Protein AF-A0A392PJT6-F1 (afdb_monomer)

InterPro domains:
  IPR001932 PPM-type phosphatase-like domain [PF00481] (13-109)
  IPR001932 PPM-type phosphatase-like domain [PS51746] (1-109)
  IPR015655 Protein phosphatase 2C [PTHR13832] (12-108)
  IPR036457 PPM-type phosphatase-like domain superfamily [G3DSA:3.60.40.10] (1-109)
  IPR036457 PPM-type phosphatase-like domain superfamily [SSF81606] (6-108)

Radius of gyration: 19.57 Å; Cα contacts (8 Å, |Δi|>4): 166; chains: 1; bounding box: 49×31×50 Å

Solvent-accessible surface area (backbone atoms only — not comparable to full-atom values): 6680 Å² total; per-residue (Å²): 112,65,72,61,39,45,76,76,40,47,71,67,32,63,40,62,45,64,47,73,48,76,48,78,56,94,92,45,78,48,71,48,71,34,10,67,57,75,49,69,45,80,43,71,68,87,66,95,59,102,61,101,71,78,62,73,42,80,41,75,71,50,72,57,29,23,55,88,31,65,68,52,35,50,51,54,48,69,76,37,78,92,42,91,55,54,61,32,95,79,13,46,66,56,75,35,48,53,75,38,59,50,63,37,38,88,78,61,129

Secondary structure (DSSP, 8-state):
-HHHHHHH-HHHHH-EE-EEEEEEETTEEEEEEESS---EEEEE---SSS-S---EEEEE-S---BTTSHHHHHHHHHT-TT-TTSEETTEETTTBSBS--EE-GGG--

Sequence (109 aa):
MVEQEMEERPDLVSIGSCVLLVLLHGNDLCTLNLGDSRAVLATCSTSNGINGNERLKAIQLTDSHTVDNEDERTQLLASHPDDPKTIVSGRVKGKLKVTRAFGVGYLKK

pLDDT: mean 89.96, std 12.4, range [54.34, 98.44]

Nearest PDB structures (foldseek):
  2it9-assembly2_D  TM=2.055E-01  e=3.709E+00  Prochlorococcus marinus str. NATL2A
  6yfj-assembly1_AA  TM=2.226E-01  e=7.204E+00  Leviviridae sp.

Organism: NCBI:txid97028

Structure (mmCIF, N/CA/C/O backbone):
data_AF-A0A392PJT6-F1
#
_entry.id   AF-A0A392PJT6-F1
#
loop_
_atom_site.group_PDB
_atom_site.id
_atom_site.type_symbol
_atom_site.label_atom_id
_atom_site.label_alt_id
_atom_site.label_comp_id
_atom_site.label_asym_id
_atom_site.label_entity_id
_atom_site.label_seq_id
_atom_site.pdbx_PDB_ins_code
_atom_site.Cartn_x
_atom_site.Cartn_y
_atom_site.Cartn_z
_atom_site.occupancy
_atom_site.B_iso_or_equiv
_atom_site.auth_seq_id
_atom_site.auth_comp_id
_atom_site.auth_asym_id
_atom_site.auth_atom_id
_atom_site.pdbx_PDB_model_num
ATOM 1 N N . MET A 1 1 ? -15.791 -15.924 11.470 1.00 58.06 1 MET A N 1
ATOM 2 C CA . MET A 1 1 ? -14.572 -16.613 10.987 1.00 58.06 1 MET A CA 1
ATOM 3 C C . MET A 1 1 ? -13.310 -15.980 11.562 1.00 58.06 1 MET A C 1
ATOM 5 O O . MET A 1 1 ? -12.603 -16.687 12.252 1.00 58.06 1 MET A O 1
ATOM 9 N N . VAL A 1 2 ? -13.046 -14.674 11.382 1.00 62.53 2 VAL A N 1
ATOM 10 C CA . VAL A 1 2 ? -11.889 -14.023 12.045 1.00 62.53 2 VAL A CA 1
ATOM 11 C C . VAL A 1 2 ? -12.078 -13.929 13.565 1.00 62.53 2 VAL A C 1
ATOM 13 O O . VAL A 1 2 ? -11.174 -14.307 14.289 1.00 62.53 2 VAL A O 1
ATOM 16 N N . GLU A 1 3 ? -13.255 -13.517 14.052 1.00 65.44 3 GLU A N 1
ATOM 17 C CA . GLU A 1 3 ? -13.510 -13.357 15.499 1.00 65.44 3 GLU A CA 1
ATOM 18 C C . GLU A 1 3 ? -13.380 -14.666 16.301 1.00 65.44 3 GLU A C 1
ATOM 20 O O . GLU A 1 3 ? -12.792 -14.660 17.374 1.00 65.44 3 GLU A O 1
ATOM 25 N N . GLN A 1 4 ? -13.839 -15.800 15.757 1.00 63.25 4 GLN A N 1
ATOM 26 C CA . GLN A 1 4 ? -13.645 -17.121 16.381 1.00 63.25 4 GLN A CA 1
ATOM 27 C C . GLN A 1 4 ? -12.160 -17.512 16.443 1.00 63.25 4 GLN A C 1
ATOM 29 O O . GLN A 1 4 ? -11.670 -17.938 17.484 1.00 63.25 4 GLN A O 1
ATOM 34 N N . GLU A 1 5 ? -11.407 -17.290 15.362 1.00 67.38 5 GLU A N 1
ATOM 35 C CA . GLU A 1 5 ? -9.965 -17.573 15.338 1.00 67.38 5 GLU A CA 1
ATOM 36 C C . GLU A 1 5 ? -9.163 -16.629 16.256 1.00 67.38 5 GLU A C 1
ATOM 38 O O . GLU A 1 5 ? -8.036 -16.957 16.618 1.00 67.38 5 GLU A O 1
ATOM 43 N N . MET A 1 6 ? -9.709 -15.471 16.660 1.00 73.19 6 MET A N 1
ATOM 44 C CA . MET A 1 6 ? -9.049 -14.575 17.625 1.00 73.19 6 MET A CA 1
ATOM 45 C C . MET A 1 6 ? -9.015 -15.162 19.034 1.0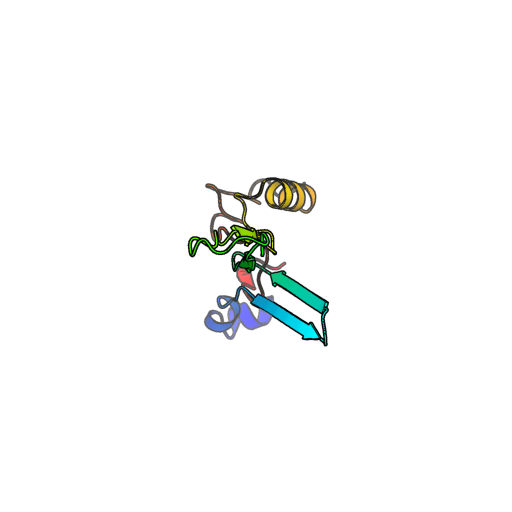0 73.19 6 MET A C 1
ATOM 47 O O . MET A 1 6 ? -8.049 -14.919 19.755 1.00 73.19 6 MET A O 1
ATOM 51 N N . GLU A 1 7 ? -10.040 -15.922 19.420 1.00 78.06 7 GLU A N 1
ATOM 52 C CA . GLU A 1 7 ? -10.080 -16.619 20.709 1.00 78.06 7 GLU A CA 1
ATOM 53 C C . GLU A 1 7 ? -9.271 -17.918 20.662 1.00 78.06 7 GLU A C 1
ATOM 55 O O . GLU A 1 7 ? -8.544 -18.228 21.604 1.00 78.06 7 GLU A O 1
ATOM 60 N N . GLU A 1 8 ? -9.345 -18.653 19.549 1.00 81.81 8 GLU A N 1
ATOM 61 C CA . GLU A 1 8 ? -8.699 -19.963 19.426 1.00 81.81 8 GLU A CA 1
ATOM 62 C C . GLU A 1 8 ? -7.199 -19.873 19.101 1.00 81.81 8 GLU A C 1
ATOM 64 O O . GLU A 1 8 ? -6.408 -20.668 19.614 1.00 81.81 8 GLU A O 1
ATOM 69 N N . ARG A 1 9 ? -6.784 -18.930 18.239 1.00 83.56 9 ARG A N 1
ATOM 70 C CA . ARG A 1 9 ? -5.398 -18.787 17.749 1.00 83.56 9 ARG A CA 1
ATOM 71 C C . ARG A 1 9 ? -5.010 -17.313 17.517 1.00 83.56 9 ARG A C 1
ATOM 73 O O . ARG A 1 9 ? -4.758 -16.905 16.376 1.00 83.56 9 ARG A O 1
ATOM 80 N N . PRO A 1 10 ? -4.875 -16.507 18.588 1.00 82.75 10 PRO A N 1
ATOM 81 C CA . PRO A 1 10 ? -4.597 -15.067 18.495 1.00 82.75 10 PRO A CA 1
ATOM 82 C C . PRO A 1 10 ? -3.293 -14.735 17.755 1.00 82.75 10 PRO A C 1
ATOM 84 O O . PRO A 1 10 ? -3.200 -13.700 17.083 1.00 82.75 10 PRO A O 1
ATOM 87 N N . ASP A 1 11 ? -2.303 -15.625 17.830 1.00 86.25 11 ASP A N 1
ATOM 88 C CA . ASP A 1 11 ? -1.022 -15.470 17.139 1.00 86.25 11 ASP A CA 1
ATOM 89 C C . ASP A 1 11 ? -1.213 -15.416 15.622 1.00 86.25 11 ASP A C 1
ATOM 91 O O . ASP A 1 11 ? -0.650 -14.555 14.950 1.00 86.25 11 ASP A O 1
ATOM 95 N N . LEU A 1 12 ? -2.070 -16.283 15.076 1.00 83.12 12 LEU A N 1
ATOM 96 C CA . LEU A 1 12 ? -2.322 -16.338 13.638 1.00 83.12 12 LEU A CA 1
ATOM 97 C C . LEU A 1 12 ? -3.099 -15.123 13.144 1.00 83.12 12 LEU A C 1
ATOM 99 O O . LEU A 1 12 ? -2.786 -14.585 12.083 1.00 83.12 12 LEU A O 1
ATOM 103 N N . VAL A 1 13 ? -4.073 -14.649 13.920 1.00 84.75 13 VAL A N 1
ATOM 104 C CA . VAL A 1 13 ? -4.872 -13.475 13.539 1.00 84.75 13 VAL A CA 1
ATOM 105 C C . VAL A 1 13 ? -4.054 -12.177 13.602 1.00 84.75 13 VAL A C 1
ATOM 107 O O . VAL A 1 13 ? -4.365 -11.197 12.917 1.00 84.75 13 VAL A O 1
ATOM 110 N N . SER A 1 14 ? -2.970 -12.176 14.377 1.00 86.88 14 SER A N 1
ATOM 111 C CA . SER A 1 14 ? -2.044 -11.047 14.494 1.00 86.88 14 SER A CA 1
ATOM 112 C C . SER A 1 14 ? -1.055 -10.943 13.331 1.00 86.88 14 SER A C 1
ATOM 114 O O . SER A 1 14 ? -0.520 -9.860 13.081 1.00 86.88 14 SER A O 1
ATOM 116 N N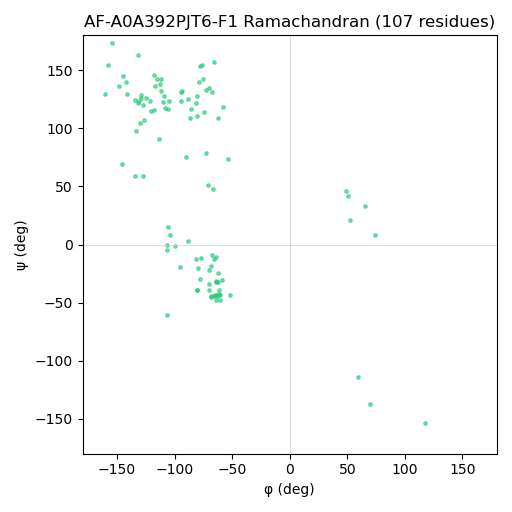 . ILE A 1 15 ? -0.829 -12.035 12.595 1.00 92.38 15 ILE A N 1
ATOM 117 C CA . ILE A 1 15 ? 0.100 -12.064 11.464 1.00 92.38 15 ILE A CA 1
ATOM 118 C C . ILE A 1 15 ? -0.523 -11.370 10.255 1.00 92.38 15 ILE A C 1
ATOM 120 O O . ILE A 1 15 ? -1.712 -11.501 9.963 1.00 92.38 15 ILE A O 1
ATOM 124 N N . GLY A 1 16 ? 0.307 -10.652 9.508 1.00 94.62 16 GLY A N 1
ATOM 125 C CA . GLY A 1 16 ? -0.051 -10.149 8.195 1.00 94.62 16 GLY A CA 1
ATOM 126 C C . GLY A 1 16 ? 1.158 -9.926 7.314 1.00 94.62 16 GLY A C 1
ATOM 127 O O . GLY A 1 16 ? 2.300 -10.078 7.744 1.00 94.62 16 GLY A O 1
ATOM 128 N N . SER A 1 17 ? 0.886 -9.598 6.058 1.00 96.50 17 SER A N 1
ATOM 129 C CA . SER A 1 17 ? 1.920 -9.472 5.041 1.00 96.50 17 SER A CA 1
ATOM 130 C C . SER A 1 17 ? 1.551 -8.414 4.008 1.00 96.50 17 SER A C 1
ATOM 132 O O . SER A 1 17 ? 0.406 -8.351 3.541 1.00 96.50 17 SER A O 1
ATOM 134 N N . CYS A 1 18 ? 2.545 -7.597 3.662 1.00 97.75 18 CYS A N 1
ATOM 135 C CA . CYS A 1 18 ? 2.543 -6.798 2.445 1.00 97.75 18 CYS A CA 1
ATOM 136 C C . CYS A 1 18 ? 2.932 -7.701 1.274 1.00 97.75 18 CYS A C 1
ATOM 138 O O . CYS A 1 18 ? 3.825 -8.538 1.400 1.00 97.75 18 CYS A O 1
ATOM 140 N N . VAL A 1 19 ? 2.278 -7.522 0.133 1.00 98.06 19 VAL A N 1
ATOM 141 C CA . VAL A 1 19 ? 2.489 -8.361 -1.043 1.00 98.06 19 VAL A CA 1
ATOM 142 C C . VAL A 1 19 ? 2.733 -7.480 -2.257 1.00 98.06 19 VAL A C 1
ATOM 144 O O . VAL A 1 19 ? 1.928 -6.612 -2.582 1.00 98.06 19 VAL A O 1
ATOM 147 N N . LEU A 1 20 ? 3.842 -7.742 -2.940 1.00 98.31 20 LEU A N 1
ATOM 148 C CA . LEU A 1 20 ? 4.198 -7.133 -4.213 1.00 98.31 20 LEU A CA 1
ATOM 149 C C . LEU A 1 20 ? 4.366 -8.245 -5.246 1.00 98.31 20 LEU A C 1
ATOM 151 O O . LEU A 1 20 ? 5.173 -9.152 -5.049 1.00 98.31 20 LEU A O 1
ATOM 155 N N . LEU A 1 21 ? 3.623 -8.162 -6.346 1.00 98.00 21 LEU A N 1
ATOM 156 C CA . LEU A 1 21 ? 3.781 -9.039 -7.500 1.00 98.00 21 LEU A CA 1
ATOM 157 C C . LEU A 1 21 ? 4.240 -8.236 -8.709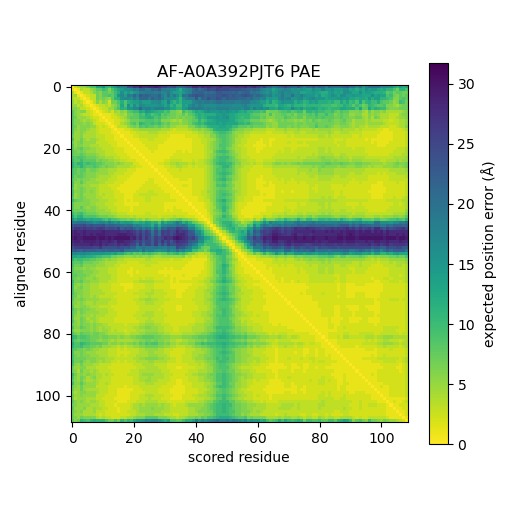 1.00 98.00 21 LEU A C 1
ATOM 159 O O . LEU A 1 21 ? 3.780 -7.118 -8.950 1.00 98.00 21 LEU A O 1
ATOM 163 N N . VAL A 1 22 ? 5.112 -8.859 -9.495 1.00 97.62 22 VAL A N 1
ATOM 164 C CA . VAL A 1 22 ? 5.504 -8.391 -10.821 1.00 97.62 22 VAL A CA 1
ATOM 165 C C . VAL A 1 22 ? 5.305 -9.553 -11.783 1.00 97.62 22 VAL A C 1
ATOM 167 O O . VAL A 1 22 ? 5.897 -10.615 -11.599 1.00 9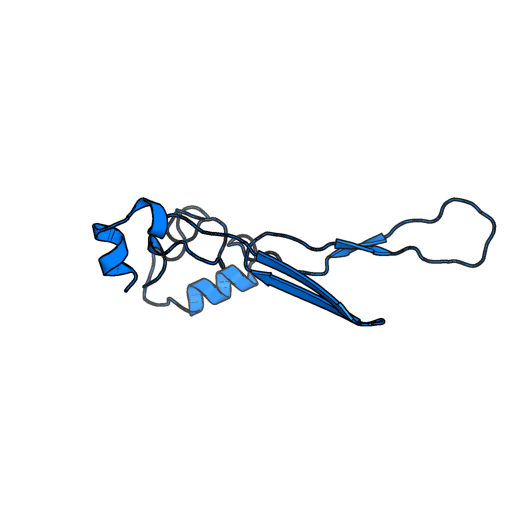7.62 22 VAL A O 1
ATOM 170 N N . LEU A 1 23 ? 4.458 -9.359 -12.789 1.00 98.06 23 LEU A N 1
ATOM 171 C CA . LEU A 1 23 ? 4.260 -10.301 -13.882 1.00 98.06 23 LEU A CA 1
ATOM 172 C C . LEU A 1 23 ? 4.945 -9.746 -15.127 1.00 98.06 23 LEU A C 1
ATOM 174 O O . LEU A 1 23 ? 4.628 -8.641 -15.564 1.00 98.06 23 LEU A O 1
ATOM 178 N N . LEU A 1 24 ? 5.858 -10.532 -15.692 1.00 97.69 24 LEU A N 1
ATOM 179 C CA . LEU A 1 24 ? 6.482 -10.255 -16.977 1.00 97.69 24 LEU A CA 1
ATOM 180 C C . LEU A 1 24 ? 5.931 -11.241 -18.004 1.00 97.69 24 LEU A C 1
ATOM 182 O O . LEU A 1 24 ? 6.119 -12.451 -17.864 1.00 97.69 24 LEU A O 1
ATOM 186 N N . HIS A 1 25 ? 5.250 -10.730 -19.023 1.00 97.62 25 HIS A N 1
ATOM 187 C CA . HIS A 1 25 ? 4.690 -11.538 -20.098 1.00 97.62 25 HIS A CA 1
ATOM 188 C C . HIS A 1 25 ? 5.090 -10.949 -21.449 1.00 97.62 25 HIS A C 1
ATOM 190 O O . HIS A 1 25 ? 4.580 -9.915 -21.871 1.00 97.62 25 HIS A O 1
ATOM 196 N N . GLY A 1 26 ? 6.044 -11.600 -22.121 1.00 96.44 26 GLY A N 1
ATOM 197 C CA . GLY A 1 26 ? 6.662 -11.049 -23.324 1.00 96.44 26 GLY A CA 1
ATOM 198 C C . GLY A 1 26 ? 7.322 -9.702 -23.026 1.00 96.44 26 GLY A C 1
ATOM 199 O O . GLY A 1 26 ? 8.284 -9.635 -22.262 1.00 96.44 26 GLY A O 1
ATOM 200 N N . ASN A 1 27 ? 6.779 -8.639 -23.616 1.00 96.19 27 ASN A N 1
ATOM 201 C CA . ASN A 1 27 ? 7.241 -7.262 -23.439 1.00 96.19 27 ASN A CA 1
ATOM 202 C C . ASN A 1 27 ? 6.398 -6.461 -22.430 1.00 96.19 27 ASN A C 1
ATOM 204 O O . ASN A 1 27 ? 6.719 -5.301 -22.174 1.00 96.19 27 ASN A O 1
ATOM 208 N N . ASP A 1 2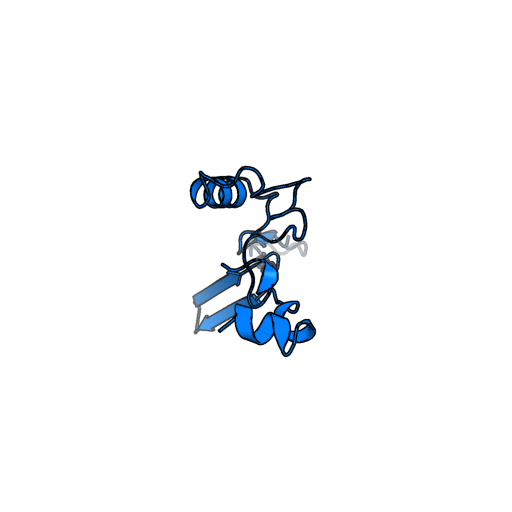8 ? 5.356 -7.062 -21.852 1.00 96.56 28 ASP A N 1
ATOM 209 C CA . ASP A 1 28 ? 4.466 -6.408 -20.898 1.00 96.56 28 ASP A CA 1
ATOM 210 C C . ASP A 1 28 ? 4.923 -6.664 -19.461 1.00 96.56 28 ASP A C 1
ATOM 212 O O . ASP A 1 28 ? 5.179 -7.806 -19.064 1.00 96.56 28 ASP A O 1
ATOM 216 N N . LEU A 1 29 ? 4.993 -5.595 -18.664 1.00 96.88 29 LEU A N 1
ATOM 217 C CA . LEU A 1 29 ? 5.306 -5.647 -17.239 1.00 96.88 29 LEU A CA 1
ATOM 218 C C . LEU A 1 29 ? 4.123 -5.102 -16.437 1.00 96.88 29 LEU A C 1
ATOM 220 O O . LEU A 1 29 ? 3.803 -3.917 -16.513 1.00 96.88 29 LEU A O 1
ATOM 224 N N . CYS A 1 30 ? 3.505 -5.968 -15.638 1.00 97.50 30 CYS A N 1
ATOM 225 C CA . CYS A 1 30 ? 2.376 -5.630 -14.776 1.00 97.50 30 CYS A CA 1
ATOM 226 C C . CYS A 1 30 ? 2.800 -5.710 -13.309 1.00 97.50 30 CYS A C 1
ATOM 228 O O . CYS A 1 30 ? 3.378 -6.710 -12.879 1.00 97.50 30 CYS A O 1
ATOM 230 N N . THR A 1 31 ? 2.481 -4.684 -12.524 1.00 97.94 31 THR A N 1
ATOM 231 C CA . THR A 1 31 ? 2.735 -4.651 -11.080 1.00 97.94 31 THR A CA 1
ATOM 232 C C . THR A 1 31 ? 1.424 -4.699 -10.302 1.00 97.94 31 THR A C 1
ATOM 234 O O . THR A 1 31 ? 0.427 -4.094 -10.690 1.00 97.94 31 THR A O 1
ATOM 237 N N . LEU A 1 32 ? 1.422 -5.413 -9.177 1.00 97.75 32 LEU A N 1
ATOM 238 C CA . LEU A 1 32 ? 0.341 -5.370 -8.196 1.00 97.75 32 LEU A CA 1
ATOM 239 C C . LEU A 1 32 ? 0.954 -5.189 -6.816 1.00 97.75 32 LEU A C 1
ATOM 241 O O . LEU A 1 32 ? 1.762 -6.008 -6.386 1.00 97.75 32 LEU A O 1
ATOM 245 N N . ASN A 1 33 ? 0.561 -4.121 -6.126 1.00 97.81 33 ASN A N 1
ATOM 246 C CA . ASN A 1 33 ? 1.034 -3.831 -4.781 1.00 97.81 33 ASN A CA 1
ATOM 247 C C . ASN A 1 33 ? -0.121 -3.848 -3.775 1.00 97.81 33 ASN A C 1
ATOM 249 O O . ASN A 1 33 ? -1.177 -3.265 -4.012 1.00 97.81 33 ASN A O 1
ATOM 253 N N . LEU A 1 34 ? 0.116 -4.476 -2.628 1.00 98.00 34 LEU A N 1
ATOM 254 C CA . LEU A 1 34 ? -0.736 -4.458 -1.450 1.00 98.00 34 LEU A CA 1
ATOM 255 C C . LEU A 1 34 ? 0.154 -4.208 -0.228 1.00 98.00 34 LEU A C 1
ATOM 257 O O . LEU A 1 34 ? 0.769 -5.131 0.301 1.00 98.00 34 LEU A O 1
ATOM 261 N N . GLY A 1 35 ? 0.224 -2.953 0.206 1.00 98.19 35 GLY A N 1
ATOM 262 C CA . GLY A 1 35 ? 1.071 -2.524 1.317 1.00 98.19 35 GLY A CA 1
ATOM 263 C C . GLY A 1 35 ? 2.143 -1.520 0.908 1.00 98.19 35 GLY A C 1
ATOM 264 O O . GLY A 1 35 ? 1.974 -0.762 -0.046 1.00 98.19 35 GLY A O 1
ATOM 265 N N . ASP A 1 36 ? 3.241 -1.489 1.653 1.00 97.69 36 ASP A N 1
ATOM 266 C CA . ASP A 1 36 ? 4.318 -0.493 1.544 1.00 97.69 36 ASP A CA 1
ATOM 267 C C . ASP A 1 36 ? 5.583 -1.005 0.835 1.00 97.69 36 ASP A C 1
ATOM 269 O O . ASP A 1 36 ? 6.598 -0.308 0.766 1.00 97.69 36 ASP A O 1
ATOM 273 N N . SER A 1 37 ? 5.515 -2.205 0.254 1.00 97.38 37 SER A N 1
ATOM 274 C CA . SER A 1 37 ? 6.532 -2.694 -0.679 1.00 97.38 37 SER A CA 1
ATOM 275 C C . SER A 1 37 ? 6.549 -1.859 -1.964 1.00 97.38 37 SER A C 1
ATOM 277 O O . SER A 1 37 ? 5.574 -1.188 -2.304 1.00 97.38 37 SER A O 1
ATOM 279 N N . ARG A 1 38 ? 7.679 -1.869 -2.685 1.00 96.94 38 ARG A N 1
ATOM 280 C CA . ARG A 1 38 ? 7.885 -0.983 -3.838 1.00 96.94 38 ARG A CA 1
ATOM 281 C C . ARG A 1 38 ? 8.627 -1.661 -4.982 1.00 96.94 38 ARG A C 1
ATOM 283 O O . ARG A 1 38 ? 9.719 -2.183 -4.781 1.00 96.94 38 ARG A O 1
ATOM 290 N N . ALA A 1 39 ? 8.074 -1.560 -6.189 1.00 97.81 39 ALA A N 1
ATOM 291 C CA . ALA A 1 39 ? 8.781 -1.881 -7.424 1.00 97.81 39 ALA A CA 1
ATOM 292 C C . ALA A 1 39 ? 9.396 -0.612 -8.035 1.00 97.81 39 ALA A C 1
ATOM 294 O O . ALA A 1 39 ? 8.726 0.414 -8.183 1.00 97.81 39 ALA A O 1
ATOM 295 N N . VAL A 1 40 ? 10.677 -0.688 -8.402 1.00 97.56 40 VAL A N 1
ATOM 296 C CA . VAL A 1 40 ? 11.413 0.392 -9.071 1.00 97.56 40 VAL A CA 1
ATOM 297 C C . VAL A 1 40 ? 12.138 -0.188 -10.280 1.00 97.56 40 VAL A C 1
ATOM 299 O O . VAL A 1 40 ? 12.930 -1.116 -10.144 1.00 97.56 40 VAL A O 1
ATOM 302 N N . LEU A 1 41 ? 11.873 0.368 -11.458 1.00 96.00 41 LEU A N 1
ATOM 303 C CA . LEU A 1 41 ? 12.507 -0.005 -12.714 1.00 96.00 41 LEU A CA 1
ATOM 304 C C . LEU A 1 41 ? 13.692 0.916 -12.997 1.00 96.00 41 LEU A C 1
ATOM 306 O O . LEU A 1 41 ? 13.539 2.137 -13.071 1.00 96.00 41 LEU A O 1
ATOM 310 N N . ALA A 1 42 ? 14.871 0.334 -13.186 1.00 94.31 42 ALA A N 1
ATOM 311 C CA . ALA A 1 42 ? 16.009 1.055 -13.733 1.00 94.31 42 ALA A CA 1
ATOM 312 C C . ALA A 1 42 ? 15.883 1.100 -15.260 1.00 94.31 42 ALA A C 1
ATOM 314 O O . ALA A 1 42 ? 15.809 0.065 -15.917 1.00 94.31 42 ALA A O 1
ATOM 315 N N . THR A 1 43 ? 15.862 2.304 -15.822 1.00 91.25 43 THR A N 1
ATOM 316 C CA . THR A 1 43 ? 15.853 2.533 -17.270 1.00 91.25 43 THR A CA 1
ATOM 317 C C . THR A 1 43 ? 17.162 3.186 -17.689 1.00 91.25 43 THR A C 1
ATOM 319 O O . THR A 1 43 ? 17.659 4.079 -17.002 1.00 91.25 43 THR A O 1
ATOM 322 N N . CYS A 1 44 ? 17.728 2.736 -18.806 1.00 86.06 44 CYS A N 1
ATOM 323 C CA . CYS A 1 44 ? 18.874 3.373 -19.443 1.00 86.06 44 CYS A CA 1
ATOM 324 C C . CYS A 1 44 ? 18.403 4.032 -20.742 1.00 86.06 44 CYS A C 1
ATOM 326 O O . CYS A 1 44 ? 17.745 3.389 -21.558 1.00 86.06 44 CYS A O 1
ATOM 328 N N . SER A 1 45 ? 18.707 5.315 -20.934 1.00 73.25 45 SER A N 1
ATOM 329 C CA . SER A 1 45 ? 18.477 5.981 -22.214 1.00 73.25 45 SER A CA 1
ATOM 330 C C . SER A 1 45 ? 19.686 5.763 -23.120 1.00 73.25 45 SER A C 1
ATOM 332 O O . SER A 1 45 ? 20.735 6.367 -22.891 1.00 73.25 45 SER A O 1
ATOM 334 N N . THR A 1 46 ? 19.539 4.951 -24.165 1.00 66.88 46 THR A N 1
ATOM 335 C CA . THR A 1 46 ? 20.551 4.805 -25.219 1.00 66.88 46 THR A CA 1
ATOM 336 C C . THR A 1 46 ? 20.561 6.066 -26.088 1.00 66.88 46 THR A C 1
ATOM 338 O O . THR A 1 46 ? 19.967 6.117 -27.161 1.00 66.88 46 THR A O 1
ATOM 341 N N . SER A 1 47 ? 21.184 7.145 -25.614 1.00 61.09 47 SER A N 1
ATOM 342 C CA . SER A 1 47 ? 21.535 8.263 -26.489 1.00 61.09 47 SER A CA 1
ATOM 343 C C . SER A 1 47 ? 22.735 7.835 -27.335 1.00 61.09 47 SER A C 1
ATOM 345 O O . SER A 1 47 ? 23.803 7.601 -26.779 1.00 61.09 47 SER A O 1
ATOM 347 N N . ASN A 1 48 ? 22.544 7.717 -28.653 1.00 58.34 48 ASN A N 1
ATOM 348 C CA . ASN A 1 48 ? 23.527 7.320 -29.675 1.00 58.34 48 ASN A CA 1
ATOM 349 C C . ASN A 1 48 ? 24.839 8.145 -29.664 1.00 58.34 48 ASN A C 1
ATOM 351 O O . ASN A 1 48 ? 25.084 8.953 -30.558 1.00 58.34 48 ASN A O 1
ATOM 355 N N . GLY A 1 49 ? 25.718 7.937 -28.687 1.00 54.34 49 GLY A N 1
ATOM 356 C CA . GLY A 1 49 ? 27.013 8.605 -28.611 1.00 54.34 49 GLY A CA 1
ATOM 357 C C . GLY A 1 49 ? 27.969 7.845 -27.702 1.00 54.34 49 GLY A C 1
ATOM 358 O O . GLY A 1 49 ? 27.624 7.507 -26.578 1.00 54.34 49 GLY A O 1
ATOM 359 N N . ILE A 1 50 ? 29.170 7.582 -28.212 1.00 56.91 50 ILE A N 1
ATOM 360 C CA . ILE A 1 50 ? 30.237 6.718 -27.679 1.00 56.91 50 ILE A CA 1
ATOM 361 C C . ILE A 1 50 ? 30.900 7.330 -26.421 1.00 56.91 50 ILE A C 1
ATOM 363 O O . ILE A 1 50 ? 32.112 7.468 -26.347 1.00 56.91 50 ILE A O 1
ATOM 367 N N . ASN A 1 51 ? 30.126 7.736 -25.415 1.00 55.72 51 ASN A N 1
ATOM 368 C CA . ASN A 1 51 ? 30.651 8.281 -24.164 1.00 55.72 51 ASN A CA 1
ATOM 369 C C . ASN A 1 51 ? 30.056 7.489 -22.999 1.00 55.72 51 ASN A C 1
ATOM 371 O O . ASN A 1 51 ? 28.872 7.623 -22.703 1.00 55.72 51 ASN A O 1
ATOM 375 N N . GLY A 1 52 ? 30.885 6.650 -22.370 1.00 56.75 52 GLY A N 1
ATOM 376 C CA . GLY A 1 52 ? 30.538 5.621 -21.377 1.00 56.75 52 GLY A CA 1
ATOM 377 C C . GLY A 1 52 ? 30.006 6.119 -20.029 1.00 56.75 52 GLY A C 1
ATOM 378 O O . GLY A 1 52 ? 30.462 5.660 -18.989 1.00 56.75 52 GLY A O 1
ATOM 379 N N . ASN A 1 53 ? 29.047 7.043 -20.041 1.00 63.72 53 ASN A N 1
ATOM 380 C CA . ASN A 1 53 ? 28.342 7.541 -18.866 1.00 63.72 53 ASN A CA 1
ATOM 381 C C . ASN A 1 53 ? 26.825 7.426 -19.090 1.00 63.72 53 ASN A C 1
ATOM 383 O O . ASN A 1 53 ? 26.080 8.408 -19.092 1.00 63.72 53 ASN A O 1
ATOM 387 N N . GLU A 1 54 ? 26.372 6.196 -19.328 1.00 71.38 54 GLU A N 1
ATOM 388 C CA . GLU A 1 54 ? 24.954 5.862 -19.412 1.00 71.38 54 GLU A CA 1
ATOM 389 C C . GLU A 1 54 ? 24.269 6.146 -18.065 1.00 71.38 54 GLU A C 1
ATOM 391 O O . GLU A 1 54 ? 24.500 5.474 -17.058 1.00 71.38 54 GLU A O 1
ATOM 396 N N . ARG A 1 55 ? 23.437 7.192 -18.021 1.00 82.62 55 ARG A N 1
ATOM 397 C CA . ARG A 1 55 ? 22.740 7.600 -16.798 1.00 82.62 55 ARG A CA 1
ATOM 398 C C . ARG A 1 55 ? 21.505 6.728 -16.585 1.00 82.62 55 ARG A C 1
ATOM 400 O O . ARG A 1 55 ? 20.508 6.879 -17.287 1.00 82.62 55 ARG A O 1
ATOM 407 N N . LEU A 1 56 ? 21.542 5.880 -15.558 1.00 89.00 56 LEU A N 1
ATOM 408 C CA . LEU A 1 56 ? 20.363 5.143 -15.106 1.00 89.00 56 LEU A CA 1
ATOM 409 C C . LEU A 1 56 ? 19.328 6.099 -14.496 1.00 89.00 56 LEU A C 1
ATOM 411 O O . LEU A 1 56 ? 19.643 6.925 -13.634 1.00 89.00 56 LEU A O 1
ATOM 415 N N . LYS A 1 57 ? 18.072 5.959 -14.922 1.00 92.44 57 LYS A N 1
ATOM 416 C CA . LYS A 1 57 ? 16.908 6.627 -14.336 1.00 92.44 57 LYS A CA 1
ATOM 417 C C . LYS A 1 57 ? 16.045 5.594 -13.618 1.00 92.44 57 LYS A C 1
ATOM 419 O O . LYS A 1 57 ? 15.571 4.643 -14.237 1.00 92.44 57 LYS A O 1
ATOM 424 N N . ALA A 1 58 ? 15.814 5.812 -12.327 1.00 95.31 58 ALA A N 1
ATOM 425 C CA . ALA A 1 58 ? 14.881 5.024 -11.532 1.00 95.31 58 ALA A CA 1
ATOM 426 C C . ALA A 1 58 ? 13.442 5.508 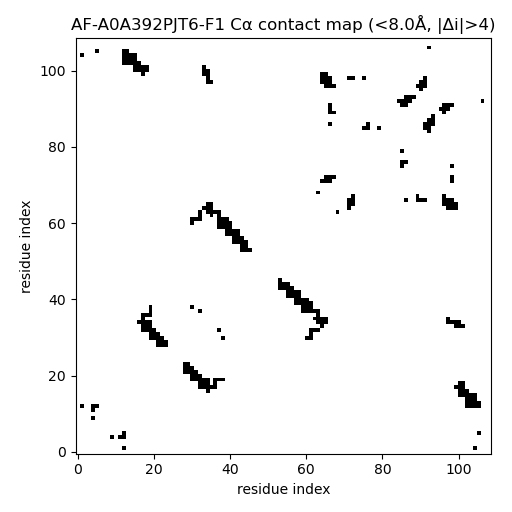-11.764 1.00 95.31 58 ALA A C 1
ATOM 428 O O . ALA A 1 58 ? 13.155 6.700 -11.634 1.00 95.31 58 ALA A O 1
ATOM 429 N N . ILE A 1 59 ? 12.545 4.587 -12.103 1.00 95.81 59 ILE A N 1
ATOM 430 C CA . ILE A 1 59 ? 11.114 4.833 -12.290 1.00 95.81 59 ILE A CA 1
ATOM 431 C C . ILE A 1 59 ? 10.361 3.950 -11.300 1.00 95.81 59 ILE A C 1
ATOM 433 O O . ILE A 1 59 ? 10.416 2.727 -11.385 1.00 95.81 59 ILE A O 1
ATOM 437 N N . GLN A 1 60 ? 9.673 4.558 -10.338 1.00 97.56 60 GLN A N 1
ATOM 438 C CA . GLN A 1 60 ? 8.815 3.818 -9.417 1.00 97.56 60 GLN A CA 1
ATOM 439 C C . GLN A 1 60 ? 7.556 3.350 -10.154 1.00 97.56 60 GLN A C 1
ATOM 441 O O . GLN A 1 60 ? 6.934 4.133 -10.865 1.00 97.56 60 GLN A O 1
ATOM 446 N N . LEU A 1 61 ? 7.198 2.077 -9.987 1.00 97.94 61 LEU A N 1
ATOM 447 C CA . LEU A 1 61 ? 6.080 1.443 -10.695 1.00 97.94 61 LEU A CA 1
ATOM 448 C C . LEU A 1 61 ? 4.848 1.202 -9.814 1.00 97.94 61 LEU A C 1
ATOM 450 O O . LEU A 1 61 ? 3.845 0.680 -10.291 1.00 97.94 61 LEU A O 1
ATOM 454 N N . THR A 1 62 ? 4.941 1.485 -8.516 1.00 97.75 62 THR A N 1
ATOM 455 C CA . THR A 1 62 ? 3.887 1.199 -7.536 1.00 97.75 62 THR A CA 1
ATOM 456 C C . THR A 1 62 ? 3.801 2.309 -6.506 1.00 97.75 62 THR A C 1
ATOM 458 O O . THR A 1 62 ? 4.837 2.757 -6.005 1.00 97.75 62 THR A O 1
ATOM 461 N N . ASP A 1 63 ? 2.591 2.682 -6.114 1.00 96.81 63 ASP A N 1
ATOM 462 C CA . ASP A 1 63 ? 2.366 3.569 -4.975 1.00 96.81 63 ASP A CA 1
ATOM 463 C C . ASP A 1 63 ? 2.508 2.826 -3.648 1.00 96.81 63 ASP A C 1
ATOM 465 O O . ASP A 1 63 ? 2.323 1.612 -3.572 1.00 96.81 63 ASP A O 1
ATOM 469 N N . SER A 1 64 ? 2.862 3.560 -2.595 1.00 96.94 64 SER A N 1
ATOM 470 C CA . SER A 1 64 ? 2.960 3.024 -1.237 1.00 96.94 64 SER A CA 1
ATOM 471 C C . SER A 1 64 ? 1.607 3.136 -0.543 1.00 96.94 64 SER A C 1
ATOM 473 O O . SER A 1 64 ? 1.065 4.237 -0.433 1.00 96.94 64 SER A O 1
ATOM 475 N N . HIS A 1 65 ? 1.087 2.021 -0.031 1.00 98.44 65 HIS A N 1
ATOM 476 C CA . HIS A 1 65 ? -0.184 1.990 0.689 1.00 98.44 65 HIS A CA 1
ATOM 477 C C . HIS A 1 65 ? 0.029 2.207 2.190 1.00 98.44 65 HIS A C 1
ATOM 479 O O . HIS A 1 65 ? 0.017 1.267 2.992 1.00 98.44 65 HIS A O 1
ATOM 485 N N . THR A 1 66 ? 0.288 3.458 2.566 1.00 98.31 66 THR A N 1
ATOM 486 C CA . THR A 1 66 ? 0.485 3.881 3.957 1.00 98.31 66 THR A CA 1
ATOM 487 C C . THR A 1 66 ? -0.343 5.116 4.276 1.00 98.31 66 THR A C 1
ATOM 489 O O . THR A 1 66 ? -0.766 5.843 3.387 1.00 98.31 66 THR A O 1
ATOM 492 N N . VAL A 1 67 ? -0.534 5.402 5.563 1.00 98.00 67 VAL A N 1
ATOM 493 C CA . VAL A 1 67 ? -1.215 6.626 6.026 1.00 98.00 67 VAL A CA 1
ATOM 494 C C . VAL A 1 67 ? -0.461 7.920 5.702 1.00 98.00 67 VAL A C 1
ATOM 496 O O . VAL A 1 67 ? -1.031 8.993 5.861 1.00 98.00 67 VAL A O 1
ATOM 499 N N . ASP A 1 68 ? 0.807 7.820 5.287 1.00 97.56 68 ASP A N 1
ATOM 500 C CA . ASP A 1 68 ? 1.606 8.957 4.816 1.00 97.56 68 ASP A CA 1
ATOM 501 C C . ASP A 1 68 ? 1.296 9.293 3.339 1.00 97.56 68 ASP A C 1
ATOM 503 O O . ASP A 1 68 ? 1.715 10.335 2.841 1.00 97.56 68 ASP A O 1
ATOM 507 N N . ASN A 1 69 ? 0.589 8.409 2.623 1.00 97.81 69 ASN A N 1
ATOM 508 C CA . ASN A 1 69 ? 0.027 8.690 1.307 1.00 97.81 69 ASN A CA 1
ATOM 509 C C . ASN A 1 69 ? -1.348 9.351 1.495 1.00 97.81 69 ASN A C 1
ATOM 511 O O . ASN A 1 69 ? -2.267 8.739 2.043 1.00 97.81 69 ASN A O 1
ATOM 515 N N . GLU A 1 70 ? -1.488 10.600 1.051 1.00 97.81 70 GLU A N 1
ATOM 516 C CA . GLU A 1 70 ? -2.706 11.388 1.264 1.00 97.81 70 GLU A CA 1
ATOM 517 C C . GLU A 1 70 ? -3.941 10.797 0.575 1.00 97.81 70 GLU A C 1
ATOM 519 O O . GLU A 1 70 ? -5.039 10.884 1.131 1.00 97.81 70 GLU A O 1
ATOM 524 N N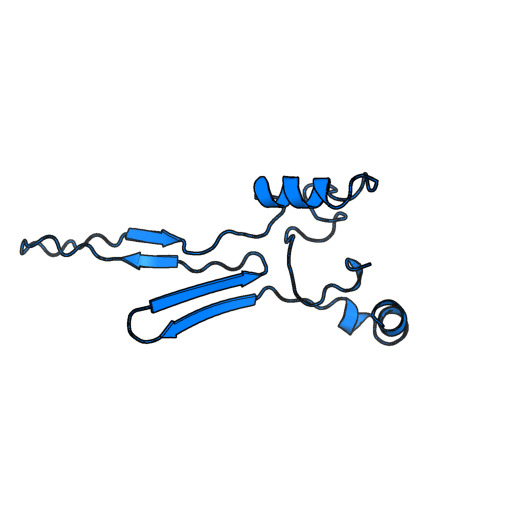 . ASP A 1 71 ? -3.780 10.136 -0.574 1.00 97.81 71 ASP A N 1
ATOM 525 C CA . ASP A 1 71 ? -4.893 9.490 -1.275 1.00 97.81 71 ASP A CA 1
ATOM 526 C C . ASP A 1 71 ? -5.411 8.294 -0.465 1.00 97.81 71 ASP A C 1
ATOM 528 O O . ASP A 1 71 ? -6.613 8.168 -0.220 1.00 97.81 71 ASP A O 1
ATOM 532 N N . GLU A 1 72 ? -4.500 7.468 0.060 1.00 98.19 72 GLU A N 1
ATOM 533 C CA . GLU A 1 72 ? -4.843 6.354 0.952 1.00 98.19 72 GLU A CA 1
ATOM 534 C C . GLU A 1 72 ? -5.468 6.839 2.255 1.00 98.19 72 GLU A C 1
ATOM 536 O O . GLU A 1 72 ? -6.462 6.281 2.722 1.00 98.19 72 GLU A O 1
ATOM 541 N N . ARG A 1 73 ? -4.900 7.891 2.848 1.00 97.56 73 ARG A N 1
ATOM 542 C CA . ARG A 1 73 ? -5.410 8.500 4.075 1.00 97.56 73 ARG A CA 1
ATOM 543 C C . ARG A 1 73 ? -6.833 9.014 3.878 1.00 97.56 73 ARG A C 1
ATOM 545 O O . ARG A 1 73 ? -7.704 8.737 4.704 1.00 97.56 73 ARG A O 1
ATOM 552 N N . THR A 1 74 ? -7.068 9.736 2.787 1.00 97.75 74 THR A N 1
ATOM 553 C CA . THR A 1 74 ? -8.377 10.295 2.438 1.00 97.75 74 THR A CA 1
ATOM 554 C C . THR A 1 74 ? -9.387 9.184 2.184 1.00 97.75 74 THR A C 1
ATOM 556 O O . THR A 1 74 ? -10.467 9.197 2.776 1.00 97.75 74 THR A O 1
ATOM 559 N N . GLN A 1 75 ? -9.022 8.179 1.384 1.00 97.62 75 GLN A N 1
ATOM 560 C CA . GLN A 1 75 ? -9.880 7.029 1.108 1.00 97.62 75 GLN A CA 1
ATOM 561 C C . GLN A 1 75 ? -10.228 6.260 2.389 1.00 97.62 75 GLN A C 1
ATOM 563 O O . GLN A 1 75 ? -11.388 5.890 2.594 1.00 97.62 75 GLN A O 1
ATOM 568 N N . LEU A 1 76 ? -9.248 6.035 3.269 1.00 96.81 76 LEU A N 1
ATOM 569 C CA . LEU A 1 76 ? -9.446 5.305 4.518 1.00 96.81 76 LEU A CA 1
ATOM 570 C C . LEU A 1 76 ? -10.420 6.036 5.450 1.00 96.81 76 LEU A C 1
ATOM 572 O O . LEU A 1 76 ? -11.313 5.395 6.000 1.00 96.81 76 LEU A O 1
ATOM 576 N N . LEU A 1 77 ? -10.281 7.358 5.601 1.00 96.81 77 LEU A N 1
ATOM 577 C CA . LEU A 1 77 ? -11.196 8.179 6.403 1.00 96.81 77 LEU A CA 1
ATOM 578 C C . LEU A 1 77 ? -12.606 8.215 5.797 1.00 96.81 77 LEU A C 1
ATOM 580 O O . LEU A 1 77 ? -13.582 8.034 6.519 1.00 96.81 77 LEU A O 1
ATOM 584 N N . ALA A 1 78 ? -12.718 8.385 4.476 1.00 97.12 78 ALA A N 1
ATOM 585 C CA . ALA A 1 78 ? -14.004 8.408 3.776 1.00 97.12 78 ALA A CA 1
ATOM 586 C C . ALA A 1 78 ? -14.758 7.072 3.869 1.00 97.12 78 ALA A C 1
ATOM 588 O O . ALA A 1 78 ? -15.985 7.057 3.906 1.00 97.12 78 ALA A O 1
ATOM 589 N N . SER A 1 79 ? -14.028 5.956 3.939 1.00 95.69 79 SER A N 1
ATOM 590 C CA . SER A 1 79 ? -14.613 4.617 4.089 1.00 95.69 79 SER A CA 1
ATOM 591 C C . SER A 1 79 ? -15.076 4.313 5.523 1.00 95.69 79 SER A C 1
ATOM 593 O O . SER A 1 79 ? -15.767 3.322 5.733 1.00 95.69 79 SER A O 1
ATOM 595 N N . HIS A 1 80 ? -14.706 5.145 6.506 1.00 95.75 80 HIS A N 1
ATOM 596 C CA . HIS A 1 80 ? -15.033 4.960 7.926 1.00 95.75 80 HIS A CA 1
ATOM 597 C C . HIS A 1 80 ? -15.532 6.275 8.568 1.00 95.75 80 HIS A C 1
ATOM 599 O O . HIS A 1 80 ? -14.924 6.758 9.529 1.00 95.75 80 HIS A O 1
ATOM 605 N N . PRO A 1 81 ? -16.628 6.875 8.057 1.00 96.06 81 PRO A N 1
ATOM 606 C CA . PRO A 1 81 ? -17.079 8.205 8.479 1.00 96.06 81 PRO A CA 1
ATOM 607 C C . PRO A 1 81 ? -17.474 8.274 9.963 1.00 96.06 81 PRO A C 1
ATOM 609 O O . PRO A 1 81 ? -17.247 9.293 10.611 1.00 96.06 81 PRO A O 1
ATOM 612 N N . ASP A 1 82 ? -17.999 7.180 10.520 1.00 96.12 82 ASP A N 1
ATOM 613 C CA . ASP A 1 82 ? -18.475 7.111 11.909 1.00 96.12 82 ASP A CA 1
ATOM 614 C C . ASP A 1 82 ? -17.378 6.719 12.913 1.00 96.12 82 ASP A C 1
ATOM 616 O O . ASP A 1 82 ? -17.635 6.556 14.108 1.00 96.12 82 ASP A O 1
ATOM 620 N N . ASP A 1 83 ? -16.140 6.546 12.446 1.00 95.31 83 ASP A N 1
ATOM 621 C CA . ASP A 1 83 ? -15.038 6.068 13.266 1.00 95.31 83 ASP A CA 1
ATOM 622 C C . ASP A 1 83 ? -13.963 7.150 13.463 1.00 95.31 83 ASP A C 1
ATOM 624 O O . ASP A 1 83 ? -12.987 7.236 12.703 1.00 95.31 83 ASP A O 1
ATOM 628 N N . PRO A 1 84 ? -14.070 7.963 14.533 1.00 91.94 84 PRO A N 1
ATOM 629 C CA . PRO A 1 84 ? -13.134 9.058 14.783 1.00 91.94 84 PRO A CA 1
ATOM 630 C C . PRO A 1 84 ? -11.720 8.572 15.135 1.00 91.94 84 PRO A C 1
ATOM 632 O O . PRO A 1 84 ? -10.794 9.375 15.220 1.00 91.94 84 PRO A O 1
ATOM 635 N N . LYS A 1 85 ? -11.530 7.264 15.361 1.00 95.56 85 LYS A N 1
ATOM 636 C CA . LYS A 1 85 ? -10.238 6.653 15.703 1.00 95.56 85 LYS A CA 1
ATOM 637 C C . LYS A 1 85 ? -9.635 5.880 14.534 1.00 95.56 85 LYS A C 1
ATOM 639 O O . LYS A 1 85 ? -8.712 5.098 14.754 1.00 95.56 85 LYS A O 1
ATOM 644 N N . THR A 1 86 ? -10.123 6.079 13.310 1.00 96.38 86 THR A N 1
ATOM 645 C CA . THR A 1 86 ? -9.590 5.424 12.104 1.00 96.38 86 THR A CA 1
ATOM 646 C C . THR A 1 86 ? -8.073 5.595 11.985 1.00 96.38 86 THR A C 1
ATOM 648 O O . THR A 1 86 ? -7.359 4.613 11.773 1.00 96.38 86 THR A O 1
ATOM 651 N N . ILE A 1 87 ? -7.558 6.804 12.243 1.00 97.25 87 ILE A N 1
ATOM 652 C CA . ILE A 1 87 ? -6.120 7.090 12.321 1.00 97.25 87 ILE A CA 1
ATOM 653 C C . ILE A 1 87 ? -5.805 7.732 13.671 1.00 97.25 87 ILE A C 1
ATOM 655 O O . ILE A 1 87 ? -6.376 8.756 14.033 1.00 97.25 87 ILE A O 1
ATOM 659 N N . VAL A 1 88 ? -4.857 7.149 14.402 1.00 97.62 88 VAL A N 1
ATOM 660 C CA . VAL A 1 88 ? -4.368 7.650 15.693 1.00 97.62 88 VAL A CA 1
ATOM 661 C C . VAL A 1 88 ? -2.848 7.707 15.627 1.00 97.62 88 VAL A C 1
ATOM 663 O O . VAL A 1 88 ? -2.212 6.729 15.238 1.00 97.62 88 VAL A O 1
ATOM 666 N N . SER A 1 89 ? -2.260 8.854 15.972 1.00 96.62 89 SER A N 1
ATOM 667 C CA . SER A 1 89 ? -0.801 9.066 15.977 1.00 96.62 89 SER A CA 1
ATOM 668 C C . SER A 1 89 ? -0.105 8.645 14.673 1.00 96.62 89 SER A C 1
ATOM 670 O O . SER A 1 89 ? 0.945 8.003 14.695 1.00 96.62 89 SER A O 1
ATOM 672 N N . GLY A 1 90 ? -0.716 8.967 13.527 1.00 96.31 90 GLY A N 1
ATOM 673 C CA . GLY A 1 90 ? -0.167 8.633 12.209 1.00 96.31 90 GLY A CA 1
ATOM 674 C C . GLY A 1 90 ? -0.108 7.128 11.931 1.00 96.31 90 GLY A C 1
ATOM 675 O O . GLY A 1 90 ? 0.838 6.663 11.298 1.00 96.31 90 GLY A O 1
ATOM 676 N N . ARG A 1 91 ? -1.069 6.353 12.453 1.00 97.94 91 ARG A N 1
ATOM 677 C CA . ARG A 1 91 ? -1.226 4.907 12.229 1.00 97.94 91 ARG A CA 1
ATOM 678 C C . ARG A 1 91 ? -2.705 4.522 12.180 1.00 97.94 91 ARG A C 1
ATOM 680 O O . ARG A 1 91 ? -3.504 5.050 12.953 1.00 97.94 91 ARG A O 1
ATOM 687 N N . VAL A 1 92 ? -3.061 3.546 11.349 1.00 97.00 92 VAL A N 1
ATOM 688 C CA . VAL A 1 92 ? -4.385 2.907 11.332 1.00 97.00 92 VAL A CA 1
ATOM 689 C C . VAL A 1 92 ? -4.663 2.323 12.713 1.00 97.00 92 VAL A C 1
ATOM 691 O O . VAL A 1 92 ? -3.892 1.491 13.204 1.00 97.00 92 VAL A O 1
ATOM 694 N N . LYS A 1 93 ? -5.715 2.812 13.381 1.00 95.62 93 LYS A N 1
ATOM 695 C CA . LYS A 1 93 ? -6.078 2.449 14.766 1.00 95.62 93 LYS A CA 1
ATOM 696 C C . LYS A 1 93 ? -4.943 2.589 15.792 1.00 95.62 93 LYS A C 1
ATOM 698 O O . LYS A 1 93 ? -4.974 1.949 16.842 1.00 95.62 93 LYS A O 1
ATOM 703 N N . GLY A 1 94 ? -3.914 3.388 15.498 1.00 96.81 94 GLY A N 1
ATOM 704 C CA . GLY A 1 94 ? -2.718 3.495 16.340 1.00 96.81 94 GLY A CA 1
ATOM 705 C C . GLY A 1 94 ? -1.765 2.295 16.255 1.00 96.81 94 GLY A C 1
ATOM 706 O O . GLY A 1 94 ? -0.832 2.211 17.048 1.00 96.81 94 GLY A O 1
ATOM 707 N N . LYS A 1 95 ? -1.982 1.353 15.326 1.00 95.38 95 LYS A N 1
ATOM 708 C CA . LYS A 1 95 ? -1.238 0.085 15.240 1.00 95.38 95 LYS A CA 1
ATOM 709 C C . LYS A 1 95 ? -0.256 0.068 14.071 1.00 95.38 95 LYS A C 1
ATOM 711 O O . LYS A 1 95 ? 0.955 0.001 14.288 1.00 95.38 95 LYS A O 1
ATOM 716 N N . LEU A 1 96 ? -0.751 0.200 12.842 1.00 96.56 96 LEU A N 1
ATOM 717 C CA . LEU A 1 96 ? 0.050 0.030 11.624 1.00 96.56 96 LEU A CA 1
ATOM 718 C C . LEU A 1 96 ? 0.121 1.312 10.800 1.00 96.56 96 LEU A C 1
ATOM 720 O O . LEU A 1 96 ? -0.835 2.076 10.750 1.00 96.56 96 LEU A O 1
ATOM 724 N N . LYS A 1 97 ? 1.256 1.546 10.135 1.00 97.12 97 LYS A N 1
ATOM 725 C CA . LYS A 1 97 ? 1.362 2.600 9.113 1.00 97.12 97 LYS A CA 1
ATOM 726 C C . LYS A 1 97 ? 0.747 2.181 7.779 1.00 97.12 97 LYS A C 1
ATOM 728 O O . LYS A 1 97 ? 0.271 3.036 7.042 1.00 97.12 97 LYS A O 1
ATOM 733 N N . VAL A 1 98 ? 0.775 0.885 7.486 1.00 97.75 98 VAL A N 1
ATOM 734 C CA . VAL A 1 98 ? 0.226 0.292 6.268 1.00 97.75 98 VAL A CA 1
ATOM 735 C C . VAL A 1 98 ? -1.301 0.353 6.298 1.00 97.75 98 VAL A C 1
ATOM 737 O O . VAL A 1 98 ? -1.911 0.027 7.317 1.00 97.75 98 VAL A O 1
ATOM 740 N N . THR A 1 99 ? -1.910 0.759 5.185 1.00 97.56 99 THR A N 1
ATOM 741 C CA . THR A 1 99 ? -3.372 0.854 5.015 1.00 97.56 99 THR A CA 1
ATOM 742 C C . THR A 1 99 ? -3.973 -0.386 4.360 1.00 97.56 99 THR A C 1
ATOM 744 O O . THR A 1 99 ? -5.166 -0.640 4.512 1.00 97.56 99 THR A O 1
ATOM 747 N N . ARG A 1 100 ? -3.157 -1.193 3.668 1.00 97.19 100 ARG A N 1
ATOM 748 C CA . ARG A 1 100 ? -3.583 -2.407 2.954 1.00 97.19 100 ARG A CA 1
ATOM 749 C C . ARG A 1 100 ? -2.637 -3.573 3.232 1.00 97.19 100 ARG A C 1
ATOM 751 O O . ARG A 1 100 ? -1.447 -3.462 2.972 1.00 97.19 100 ARG A O 1
ATOM 758 N N . ALA A 1 101 ? -3.154 -4.700 3.717 1.00 96.44 101 ALA A N 1
ATOM 759 C CA . ALA A 1 101 ? -2.363 -5.912 3.942 1.00 96.44 101 ALA A CA 1
ATOM 760 C C . ALA A 1 101 ? -3.238 -7.177 3.968 1.00 96.44 101 ALA A C 1
ATOM 762 O O . ALA A 1 101 ? -4.425 -7.141 4.329 1.00 96.44 101 ALA A O 1
ATOM 763 N N . PHE A 1 102 ? -2.637 -8.324 3.648 1.00 95.88 102 PHE A N 1
ATOM 764 C CA . PHE A 1 102 ? -3.219 -9.621 3.995 1.00 95.88 102 PHE A CA 1
ATOM 765 C C . PHE A 1 102 ? -3.016 -9.913 5.485 1.00 95.88 102 PHE A C 1
ATOM 767 O O . PHE A 1 102 ? -2.095 -9.389 6.108 1.00 95.88 102 PHE A O 1
ATOM 774 N N . GLY A 1 103 ? -3.885 -10.744 6.066 1.00 93.19 103 GLY A N 1
ATOM 775 C CA . GLY A 1 10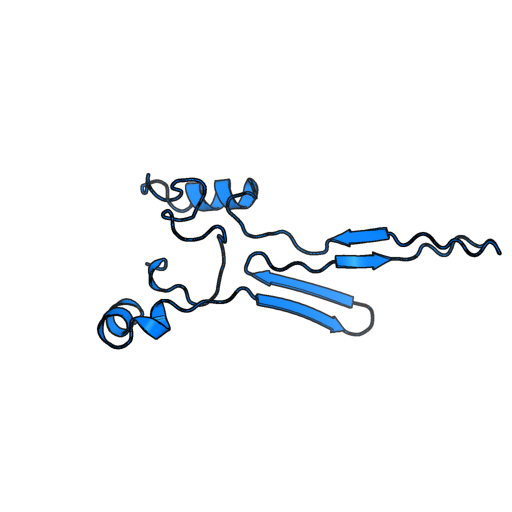3 ? -3.870 -11.014 7.509 1.00 93.19 103 GLY A CA 1
ATOM 776 C C . GLY A 1 103 ? -4.321 -9.803 8.326 1.00 93.19 103 GLY A C 1
ATOM 777 O O . GLY A 1 103 ? -5.298 -9.164 7.933 1.00 93.19 103 GLY A O 1
ATOM 778 N N . VAL A 1 104 ? -3.634 -9.504 9.434 1.00 92.56 104 VAL A N 1
ATOM 779 C CA . VAL A 1 104 ? -3.942 -8.420 10.392 1.00 92.56 104 VAL A CA 1
ATOM 780 C C . VAL A 1 104 ? -5.410 -8.411 10.814 1.00 92.56 104 VAL A C 1
ATOM 782 O O . VAL A 1 104 ? -6.075 -7.376 10.814 1.00 92.56 104 VAL A O 1
ATOM 785 N N . GLY A 1 105 ? -5.945 -9.588 11.140 1.00 91.00 105 GLY A N 1
ATOM 786 C CA . GLY A 1 105 ? -7.381 -9.765 11.349 1.00 91.00 105 GLY A CA 1
ATOM 787 C C . GLY A 1 105 ? -7.936 -8.934 12.504 1.00 91.00 105 GLY A C 1
ATOM 788 O O . GLY A 1 105 ? -9.082 -8.519 12.440 1.00 91.00 105 GLY A O 1
ATOM 789 N N . TYR A 1 106 ? -7.111 -8.550 13.482 1.00 88.56 106 TYR A N 1
ATOM 790 C CA . TYR A 1 106 ? -7.512 -7.630 14.555 1.00 88.56 106 TYR A CA 1
ATOM 791 C C . TYR A 1 106 ? -7.870 -6.204 14.086 1.00 88.56 106 TYR A C 1
ATOM 793 O O . TYR A 1 106 ? -8.379 -5.410 14.877 1.00 88.56 106 TYR A O 1
ATOM 801 N N . LEU A 1 107 ? -7.591 -5.856 12.825 1.00 91.44 107 LEU A N 1
ATOM 802 C CA . LEU A 1 107 ? -8.011 -4.604 12.183 1.00 91.44 107 LEU A CA 1
ATOM 803 C C . LEU A 1 107 ? -9.134 -4.802 11.161 1.00 91.44 107 LEU A C 1
ATOM 805 O O . LEU A 1 107 ? -9.565 -3.825 10.552 1.00 91.44 107 LEU A O 1
ATOM 809 N N . LYS A 1 108 ? -9.590 -6.039 10.954 1.00 87.38 108 LYS A N 1
ATOM 810 C CA . LYS A 1 108 ? -10.635 -6.382 9.991 1.00 87.38 108 LYS A CA 1
ATOM 811 C C . LYS A 1 108 ? -11.915 -6.682 10.762 1.00 87.38 108 LYS A C 1
ATOM 813 O O . LYS A 1 108 ? -11.945 -7.604 11.570 1.00 87.38 108 LYS A O 1
ATOM 818 N N . LYS A 1 109 ? -12.931 -5.856 10.531 1.00 69.50 109 LYS A N 1
ATOM 819 C CA . LYS A 1 109 ? -14.304 -6.053 10.995 1.00 69.50 109 LYS A CA 1
ATOM 820 C C . LYS A 1 109 ? -15.172 -6.394 9.798 1.00 69.50 109 LYS A C 1
ATOM 822 O O . LYS A 1 109 ? -14.948 -5.754 8.747 1.00 69.50 109 LYS A O 1
#

Foldseek 3Di:
DLVVCCVVPVPQLQDWDWDWDWDDDPPDIDIDTFAADWDKDWDWDPPPDPDPPTDTDIDTDDDHQFCVPVVNVVVQCVVCVPDPQCDDPCAGNVPHRGSGIGRNNVSPD

Mean predicted aligned error: 6.2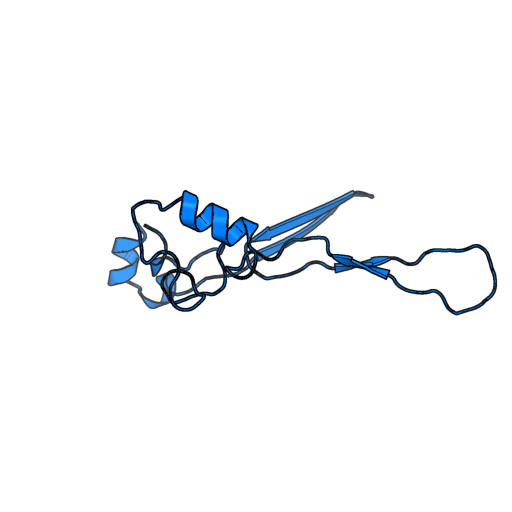2 Å